Protein AF-A0A9E1UMV7-F1 (afdb_monomer)

Secondary structure (DSSP, 8-state):
---HHHHHHHS---------HHHHHHHHT--HHHHHH-HHHHHHHHHHHHHHHHHH--STTSPPPPP-----TTHHHHTTTPPEE--TTS--EE--SSS---

Structure (mmCIF, N/CA/C/O backbone):
data_AF-A0A9E1UMV7-F1
#
_entry.id   AF-A0A9E1UMV7-F1
#
loop_
_atom_site.group_PDB
_atom_site.id
_atom_site.type_symbol
_atom_site.label_atom_id
_atom_site.label_alt_id
_atom_site.label_comp_id
_atom_site.label_asym_id
_atom_site.label_entity_id
_atom_site.label_seq_id
_atom_site.pdbx_PDB_ins_code
_atom_site.Cartn_x
_atom_site.Cartn_y
_atom_site.Cartn_z
_atom_site.occupancy
_atom_site.B_iso_or_equiv
_atom_site.auth_seq_id
_atom_site.auth_comp_id
_atom_site.auth_asym_id
_atom_site.auth_atom_id
_atom_site.pdbx_PDB_model_num
ATOM 1 N N . MET A 1 1 ? -13.579 17.434 -38.166 1.00 66.81 1 MET A N 1
ATOM 2 C CA . MET A 1 1 ? -13.984 16.050 -37.833 1.00 66.81 1 MET A CA 1
ATOM 3 C C . MET A 1 1 ? -12.710 15.242 -37.627 1.00 66.81 1 MET A C 1
ATOM 5 O O . MET A 1 1 ? -11.793 15.468 -38.409 1.00 66.81 1 MET A O 1
ATOM 9 N N . PRO A 1 2 ? -12.585 14.405 -36.582 1.00 76.38 2 PRO A N 1
ATOM 10 C CA . PRO A 1 2 ? -11.399 13.566 -36.400 1.00 76.38 2 PRO A CA 1
ATOM 11 C C . PRO A 1 2 ? -11.233 12.588 -37.573 1.00 76.38 2 PRO A C 1
ATOM 13 O O . PRO A 1 2 ? -12.213 12.001 -38.026 1.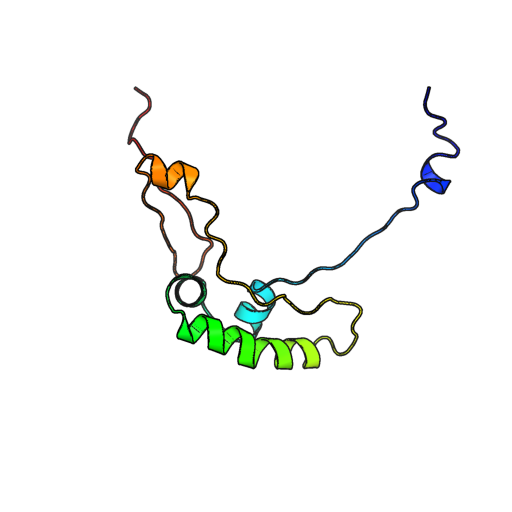00 76.38 2 PRO A O 1
ATOM 16 N N . GLU A 1 3 ? -10.004 12.396 -38.051 1.00 86.00 3 GLU A N 1
ATOM 17 C CA . GLU A 1 3 ? -9.673 11.391 -39.072 1.00 86.00 3 GLU A CA 1
ATOM 18 C C . GLU A 1 3 ? -9.452 10.026 -38.410 1.00 86.00 3 GLU A C 1
ATOM 20 O O . GLU A 1 3 ? -8.340 9.685 -38.001 1.00 86.00 3 GLU A O 1
ATOM 25 N N . TYR A 1 4 ? -10.524 9.246 -38.270 1.00 81.88 4 TYR A N 1
ATOM 26 C CA . TYR A 1 4 ? -10.498 7.959 -37.567 1.00 81.88 4 TYR A CA 1
ATOM 27 C C . TYR A 1 4 ? -9.613 6.890 -38.232 1.00 81.88 4 TYR A C 1
ATOM 29 O O . TYR A 1 4 ? -9.120 6.007 -37.533 1.00 81.88 4 TYR A O 1
ATOM 37 N N . GLU A 1 5 ? -9.356 6.994 -39.540 1.00 83.88 5 GLU A N 1
ATOM 38 C CA . GLU A 1 5 ? -8.515 6.049 -40.293 1.00 83.88 5 GLU A CA 1
ATOM 39 C C . GLU A 1 5 ? -7.035 6.105 -39.876 1.00 83.88 5 GLU A C 1
ATOM 41 O O . GLU A 1 5 ? -6.389 5.066 -39.787 1.00 83.88 5 GLU A O 1
ATOM 46 N N . THR A 1 6 ? -6.512 7.293 -39.537 1.00 84.88 6 THR A N 1
ATOM 47 C CA . THR A 1 6 ? -5.099 7.486 -39.132 1.00 84.88 6 THR A CA 1
ATOM 48 C C . THR A 1 6 ? -4.923 7.697 -37.628 1.00 84.88 6 THR A C 1
ATOM 50 O O . THR A 1 6 ? -3.805 7.756 -37.112 1.00 84.88 6 THR A O 1
ATOM 53 N N . LEU A 1 7 ? -6.026 7.808 -36.880 1.00 81.25 7 LEU A N 1
ATOM 54 C CA . LEU A 1 7 ? -6.003 8.148 -35.455 1.00 81.25 7 LEU A CA 1
ATOM 55 C C . LEU A 1 7 ? -5.203 7.133 -34.622 1.00 81.25 7 LEU A C 1
ATOM 57 O O . LEU A 1 7 ? -4.488 7.511 -33.695 1.00 81.25 7 LEU A O 1
ATOM 61 N N . ARG A 1 8 ? -5.289 5.844 -34.977 1.00 75.44 8 ARG A N 1
ATOM 62 C CA . ARG A 1 8 ? -4.596 4.745 -34.286 1.00 75.44 8 ARG A CA 1
ATOM 63 C C . ARG A 1 8 ? -3.084 4.743 -34.524 1.00 75.44 8 ARG A C 1
ATOM 65 O O . ARG A 1 8 ? -2.341 4.285 -33.663 1.00 75.44 8 ARG A O 1
ATOM 72 N N . GLU A 1 9 ? -2.627 5.283 -35.651 1.00 83.25 9 GLU A N 1
ATOM 73 C CA . GLU A 1 9 ? -1.198 5.443 -35.955 1.00 83.25 9 GLU A CA 1
ATOM 74 C C . GLU A 1 9 ? -0.580 6.562 -35.108 1.00 83.25 9 GLU A C 1
ATOM 76 O O . GLU A 1 9 ? 0.552 6.454 -34.641 1.00 83.25 9 GLU A O 1
ATOM 81 N N . LYS A 1 10 ? -1.361 7.618 -34.848 1.00 83.31 10 LYS A N 1
ATOM 82 C CA . LYS A 1 10 ? -0.969 8.764 -34.011 1.00 83.31 10 LYS A CA 1
ATOM 83 C C . LYS A 1 10 ? -1.061 8.463 -32.509 1.00 83.31 10 LYS A C 1
ATOM 85 O O . LYS A 1 10 ? -0.385 9.111 -31.714 1.00 83.31 10 LYS A O 1
ATOM 90 N N . ALA A 1 11 ? -1.867 7.476 -32.121 1.00 83.25 11 AL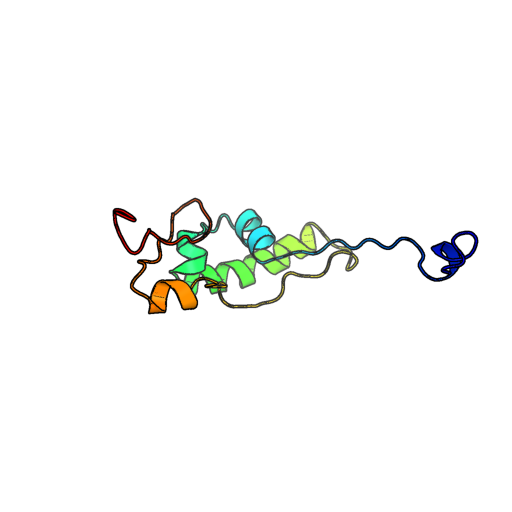A A N 1
ATOM 91 C CA . ALA A 1 11 ? -2.033 7.016 -30.745 1.00 83.25 11 ALA A CA 1
ATOM 92 C C . ALA A 1 11 ? -2.003 5.476 -30.685 1.00 83.25 11 ALA A C 1
ATOM 94 O O . ALA A 1 11 ? -3.051 4.840 -30.528 1.00 83.25 11 ALA A O 1
ATOM 95 N N . PRO A 1 12 ? -0.816 4.854 -30.825 1.00 83.00 12 PRO A N 1
ATOM 96 C CA . PRO A 1 12 ? -0.700 3.408 -30.720 1.00 83.00 12 PRO A CA 1
ATOM 97 C C . PRO A 1 12 ? -1.138 2.943 -29.328 1.00 83.00 12 PRO A C 1
ATOM 99 O O . PRO A 1 12 ? -0.904 3.627 -28.329 1.00 83.00 12 PRO A O 1
ATOM 102 N N . PHE A 1 13 ? -1.749 1.758 -29.260 1.00 86.12 13 PHE A N 1
ATOM 103 C CA . PHE A 1 13 ? -2.111 1.136 -27.989 1.00 86.12 13 PHE A CA 1
ATOM 104 C C . PHE A 1 13 ? -0.859 0.941 -27.124 1.00 86.12 13 PHE A C 1
ATOM 106 O O . PHE A 1 13 ? 0.145 0.396 -27.584 1.00 86.12 13 PHE A O 1
ATOM 113 N N . ARG A 1 14 ? -0.929 1.383 -25.868 1.00 88.00 14 ARG A N 1
ATOM 114 C CA . ARG A 1 14 ? 0.131 1.234 -24.868 1.00 88.00 14 ARG A CA 1
ATOM 115 C C . ARG A 1 14 ? -0.466 0.645 -23.604 1.00 88.00 14 ARG A C 1
ATOM 117 O O . ARG A 1 14 ? -1.590 0.972 -23.236 1.00 88.00 14 ARG A O 1
ATOM 124 N N . TRP A 1 15 ? 0.318 -0.177 -22.929 1.00 90.81 15 TRP A N 1
ATOM 125 C CA . TRP A 1 15 ? -0.007 -0.718 -21.619 1.00 90.81 15 TRP A CA 1
ATOM 126 C C . TRP A 1 15 ? 1.223 -0.607 -20.719 1.00 90.81 15 TRP A C 1
ATOM 128 O O . TRP A 1 15 ? 2.349 -0.484 -21.204 1.00 90.81 15 TRP A O 1
ATOM 138 N N . TYR A 1 16 ? 0.998 -0.619 -19.411 1.00 88.81 16 TYR A N 1
ATOM 139 C CA . TYR A 1 16 ? 2.054 -0.682 -18.412 1.00 88.81 16 TYR A CA 1
ATOM 140 C C . TYR A 1 16 ? 1.585 -1.546 -17.245 1.00 88.81 16 TYR A C 1
ATOM 142 O O . TYR A 1 16 ? 0.387 -1.672 -16.996 1.00 88.81 16 TYR A O 1
ATOM 150 N N . VAL A 1 17 ? 2.541 -2.121 -16.523 1.00 90.62 17 VAL A N 1
ATOM 151 C CA . VAL A 1 17 ? 2.302 -2.762 -15.230 1.00 90.62 17 VAL A CA 1
ATOM 152 C C . VAL A 1 17 ? 2.953 -1.893 -14.166 1.00 90.62 17 VAL A C 1
ATOM 154 O O . VAL A 1 17 ? 4.082 -1.430 -14.328 1.00 90.62 17 VAL A O 1
ATOM 157 N N . GLY A 1 18 ? 2.207 -1.631 -13.100 1.00 91.88 18 GLY A N 1
ATOM 158 C CA . GLY A 1 18 ? 2.685 -0.918 -11.925 1.00 91.88 18 GLY A CA 1
ATOM 159 C C . GLY A 1 18 ? 2.754 -1.844 -10.720 1.00 91.88 18 GLY A C 1
ATOM 160 O O . GLY A 1 18 ? 2.180 -2.930 -10.714 1.00 91.88 18 GLY A O 1
ATOM 161 N N . SER A 1 19 ? 3.442 -1.384 -9.687 1.00 93.94 19 SER A N 1
ATOM 162 C CA . SER A 1 19 ? 3.487 -2.027 -8.380 1.00 93.94 19 SER A CA 1
ATOM 163 C C . SER A 1 19 ? 3.284 -0.965 -7.297 1.00 93.94 19 SER A C 1
ATOM 165 O O . SER A 1 19 ? 3.512 0.228 -7.522 1.00 93.94 19 SER A O 1
ATOM 167 N N . SER A 1 20 ? 2.826 -1.390 -6.124 1.00 93.81 20 SER A N 1
ATOM 168 C CA . SER A 1 20 ? 2.559 -0.519 -4.978 1.00 93.81 20 SER A CA 1
ATOM 169 C C . SER A 1 20 ? 3.033 -1.178 -3.684 1.00 93.81 20 SER A C 1
ATOM 171 O O . SER A 1 20 ? 3.514 -2.315 -3.696 1.00 93.81 20 SER A O 1
ATOM 173 N N . ALA A 1 21 ? 2.887 -0.471 -2.560 1.00 95.25 21 ALA A N 1
ATOM 174 C CA . ALA A 1 21 ? 3.172 -1.011 -1.233 1.00 95.25 21 ALA A CA 1
ATOM 175 C C . ALA A 1 21 ? 2.409 -2.319 -0.948 1.00 95.25 21 ALA A C 1
ATOM 177 O O . ALA A 1 21 ? 2.931 -3.170 -0.241 1.00 95.25 21 ALA A O 1
ATOM 178 N N . TYR A 1 22 ? 1.247 -2.547 -1.571 1.00 94.06 22 TYR A N 1
ATOM 179 C CA . TYR A 1 22 ? 0.447 -3.760 -1.353 1.00 94.06 22 TYR A CA 1
ATOM 180 C C . TYR A 1 22 ? 1.140 -5.020 -1.855 1.00 94.06 22 TYR A C 1
ATOM 182 O O . TYR A 1 22 ? 1.017 -6.078 -1.247 1.00 94.06 22 TYR A O 1
ATOM 190 N N . ALA A 1 23 ? 1.931 -4.904 -2.926 1.00 95.88 23 ALA A N 1
ATOM 191 C CA . ALA A 1 23 ? 2.768 -6.010 -3.369 1.00 95.88 23 ALA A CA 1
ATOM 192 C C . ALA A 1 23 ? 3.795 -6.380 -2.291 1.00 95.88 23 ALA A C 1
ATOM 194 O O . ALA A 1 23 ? 4.064 -7.553 -2.080 1.00 95.88 23 ALA A O 1
ATOM 195 N N . LEU A 1 24 ? 4.352 -5.390 -1.591 1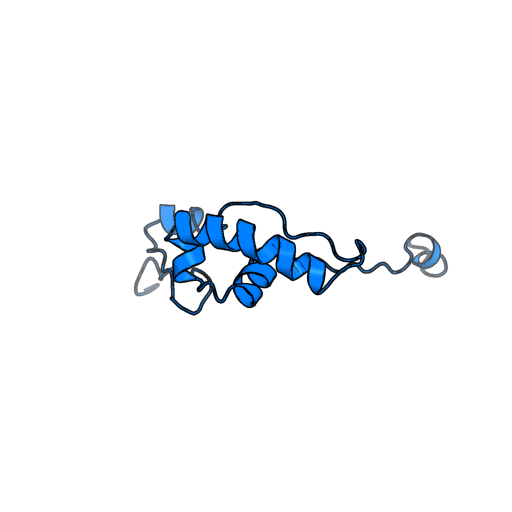.00 97.62 24 LEU A N 1
ATOM 196 C CA . LEU A 1 24 ? 5.314 -5.636 -0.522 1.00 97.62 24 LEU A CA 1
ATOM 197 C C . LEU A 1 24 ? 4.639 -6.188 0.734 1.00 97.62 24 LEU A C 1
ATOM 199 O O . LEU A 1 24 ? 5.146 -7.155 1.284 1.00 97.62 24 LEU A O 1
ATOM 203 N N . MET A 1 25 ? 3.480 -5.647 1.121 1.00 96.00 25 MET A N 1
ATOM 204 C CA . MET A 1 25 ? 2.664 -6.167 2.224 1.00 96.00 25 MET A CA 1
ATOM 205 C C . MET A 1 25 ? 2.333 -7.646 2.026 1.00 96.00 25 MET A C 1
ATOM 207 O O . MET A 1 25 ? 2.537 -8.449 2.932 1.00 96.00 25 MET A O 1
ATOM 211 N N . ALA A 1 26 ? 1.917 -8.027 0.814 1.00 96.19 26 ALA A N 1
ATOM 212 C CA . ALA A 1 26 ? 1.643 -9.420 0.475 1.00 96.19 26 ALA A CA 1
ATOM 213 C C . ALA A 1 26 ? 2.888 -10.318 0.596 1.00 96.19 26 ALA A C 1
ATOM 215 O O . ALA A 1 26 ? 2.775 -11.472 0.999 1.00 96.19 26 ALA A O 1
ATOM 216 N N . LEU A 1 27 ? 4.078 -9.801 0.268 1.00 97.81 27 LEU A N 1
ATOM 217 C CA . LEU A 1 27 ? 5.333 -10.554 0.365 1.00 97.81 27 LEU A CA 1
ATOM 218 C C . LEU A 1 27 ? 5.856 -10.685 1.794 1.00 97.81 27 LEU A C 1
ATOM 220 O O . LEU A 1 27 ? 6.519 -11.670 2.108 1.00 97.81 27 LEU A O 1
ATOM 224 N N . THR A 1 28 ? 5.597 -9.698 2.647 1.00 97.56 28 THR A N 1
ATOM 225 C CA . THR A 1 28 ? 6.072 -9.684 4.035 1.00 97.56 28 THR A CA 1
ATOM 226 C C . THR A 1 28 ? 5.036 -10.186 5.031 1.00 97.56 28 THR A C 1
ATOM 228 O O . THR A 1 28 ? 5.376 -10.363 6.197 1.00 97.56 28 THR A O 1
ATOM 231 N N . GLY A 1 29 ? 3.799 -10.419 4.586 1.00 96.19 29 GLY A N 1
ATOM 232 C CA . GLY A 1 29 ? 2.676 -10.758 5.458 1.00 96.19 29 GLY A CA 1
ATOM 233 C C . GLY A 1 29 ? 2.244 -9.600 6.359 1.00 96.19 29 GLY A C 1
ATOM 234 O O . GLY A 1 29 ? 1.652 -9.849 7.400 1.00 96.19 29 GLY A O 1
ATOM 235 N N . THR A 1 30 ? 2.566 -8.357 5.991 1.00 95.69 30 THR A N 1
ATOM 236 C CA . THR A 1 30 ? 2.207 -7.168 6.777 1.00 95.69 30 THR A CA 1
ATOM 237 C C . THR A 1 30 ? 0.728 -6.849 6.585 1.00 95.69 30 THR A C 1
ATOM 239 O O . THR A 1 30 ? 0.287 -6.681 5.445 1.00 95.69 30 THR A O 1
ATOM 242 N N . SER A 1 31 ? -0.027 -6.747 7.678 1.00 94.25 31 SER A N 1
ATOM 243 C CA . SER A 1 31 ? -1.460 -6.432 7.630 1.00 94.25 31 SER A CA 1
ATOM 244 C C . SER A 1 31 ? -1.715 -4.967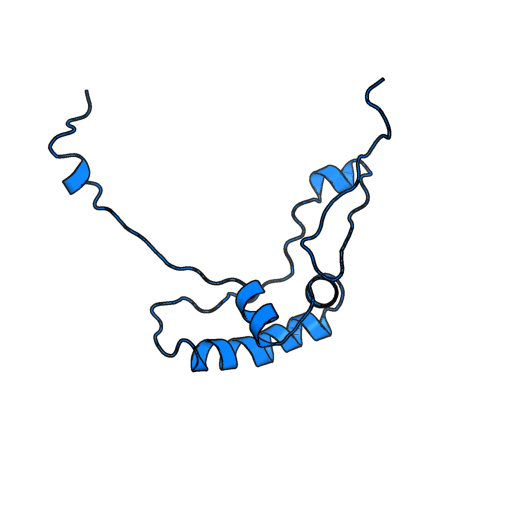 7.261 1.00 94.25 31 SER A C 1
ATOM 246 O O . SER A 1 31 ? -0.815 -4.119 7.317 1.00 94.25 31 SER A 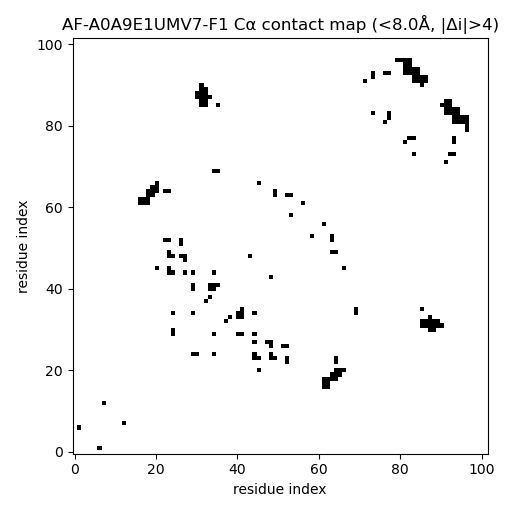O 1
ATOM 248 N N . PHE A 1 32 ? -2.955 -4.630 6.893 1.00 92.56 32 PHE A N 1
ATOM 249 C CA . PHE A 1 32 ? -3.321 -3.230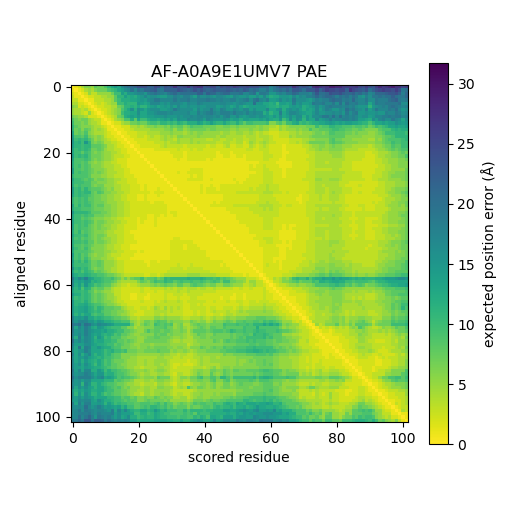 6.663 1.00 92.56 32 PHE A CA 1
ATOM 250 C C . PHE A 1 32 ? -3.249 -2.414 7.953 1.00 92.56 32 PHE A C 1
ATOM 252 O O . PHE A 1 32 ? -2.806 -1.265 7.915 1.00 92.56 32 PHE A O 1
ATOM 259 N N . GLY A 1 33 ? -3.631 -3.005 9.088 1.00 91.69 33 GLY A N 1
ATOM 260 C CA . GLY A 1 33 ? -3.492 -2.378 10.400 1.00 91.69 33 GLY A CA 1
ATOM 261 C C . GLY A 1 33 ? -2.038 -2.016 10.707 1.00 91.69 33 GLY A C 1
ATOM 262 O O . GLY A 1 33 ? -1.745 -0.855 10.981 1.00 91.69 33 GLY A O 1
ATOM 263 N N . GLU A 1 34 ? -1.118 -2.974 10.572 1.00 93.88 34 GLU A N 1
ATOM 264 C CA . GLU A 1 34 ? 0.321 -2.750 10.771 1.00 93.88 34 GLU A CA 1
ATOM 265 C C . GLU A 1 34 ? 0.867 -1.693 9.810 1.00 93.88 34 GLU A C 1
ATOM 267 O O . GLU A 1 34 ? 1.541 -0.757 10.232 1.00 93.88 34 GLU A O 1
ATOM 272 N N . TYR A 1 35 ? 0.539 -1.795 8.518 1.00 93.94 35 TYR A N 1
ATOM 273 C CA . TYR A 1 35 ? 1.007 -0.839 7.520 1.00 93.94 35 TYR A CA 1
ATOM 274 C C . TYR A 1 35 ? 0.575 0.597 7.844 1.00 93.94 35 TYR A C 1
ATOM 276 O O . TYR A 1 35 ? 1.384 1.513 7.697 1.00 93.94 35 TYR A O 1
ATOM 284 N N . ASN A 1 36 ? -0.676 0.792 8.278 1.00 91.94 36 ASN A N 1
ATOM 285 C CA . ASN A 1 36 ? -1.259 2.110 8.530 1.00 91.94 36 ASN A CA 1
ATOM 286 C C . ASN A 1 36 ? -0.927 2.692 9.912 1.00 91.94 36 ASN A C 1
ATOM 288 O O . ASN A 1 36 ? -0.816 3.912 10.033 1.00 91.94 36 ASN A O 1
ATOM 292 N N . LEU A 1 37 ? -0.817 1.852 10.946 1.00 91.81 37 LEU A N 1
ATOM 293 C CA . LEU A 1 37 ? -0.789 2.286 12.348 1.00 91.81 37 LEU A CA 1
ATOM 294 C C . LEU A 1 37 ? 0.552 2.045 13.051 1.00 91.81 37 LEU A C 1
ATOM 296 O O . LEU A 1 37 ? 0.788 2.656 14.093 1.00 91.81 37 LEU A O 1
ATOM 300 N N . ASP A 1 38 ? 1.432 1.205 12.497 1.00 94.38 38 ASP A N 1
ATOM 301 C CA . ASP A 1 38 ? 2.743 0.890 13.069 1.00 94.38 38 ASP A CA 1
ATOM 302 C C . ASP A 1 38 ? 3.884 1.346 12.127 1.00 94.38 38 ASP A C 1
ATOM 304 O O . ASP A 1 38 ? 4.177 0.707 11.107 1.00 94.38 38 ASP A O 1
ATOM 308 N N . PRO A 1 39 ? 4.569 2.460 12.453 1.00 95.38 39 PRO A N 1
ATOM 309 C CA . PRO A 1 39 ? 5.692 2.956 11.663 1.00 95.38 39 PRO A CA 1
ATOM 310 C C . PRO A 1 39 ? 6.852 1.961 11.534 1.00 95.38 39 PRO A C 1
ATOM 312 O O . PRO A 1 39 ? 7.481 1.908 10.474 1.00 95.38 39 PRO A O 1
ATOM 315 N N . ASP A 1 40 ? 7.140 1.177 12.575 1.00 97.75 40 ASP A N 1
ATOM 316 C CA . ASP A 1 40 ? 8.248 0.223 12.566 1.00 97.75 40 ASP A CA 1
ATOM 317 C C . ASP A 1 40 ? 7.915 -0.965 11.660 1.00 97.75 40 ASP A C 1
ATOM 319 O O . ASP A 1 40 ? 8.737 -1.351 10.820 1.00 97.75 40 ASP A O 1
ATOM 323 N N . ALA A 1 41 ? 6.682 -1.477 11.731 1.00 96.12 41 ALA A N 1
ATOM 324 C CA . ALA A 1 41 ? 6.200 -2.505 10.810 1.00 96.12 41 ALA A CA 1
ATOM 325 C C . ALA A 1 41 ? 6.221 -2.018 9.349 1.00 96.12 41 ALA A C 1
ATOM 327 O O . ALA A 1 41 ? 6.682 -2.734 8.455 1.00 96.12 41 ALA A O 1
ATOM 328 N N . CYS A 1 42 ? 5.809 -0.770 9.096 1.00 95.88 42 CYS A N 1
ATOM 329 C CA . CYS A 1 42 ? 5.855 -0.153 7.770 1.00 95.88 42 CYS A CA 1
ATOM 330 C C . CYS A 1 42 ? 7.295 -0.043 7.228 1.00 95.88 42 CYS A C 1
ATOM 332 O O . CYS A 1 42 ? 7.571 -0.378 6.071 1.00 95.88 42 CYS A O 1
ATOM 334 N N . ILE A 1 43 ? 8.253 0.375 8.059 1.00 97.50 43 ILE A N 1
ATOM 335 C CA . ILE A 1 43 ? 9.670 0.447 7.675 1.00 97.50 43 ILE A CA 1
ATOM 336 C C . ILE A 1 43 ? 10.222 -0.949 7.362 1.00 97.50 43 ILE A C 1
ATOM 338 O O . ILE A 1 43 ? 10.892 -1.138 6.338 1.00 97.50 43 ILE A O 1
ATOM 342 N N . GLU A 1 44 ? 9.940 -1.932 8.217 1.00 98.12 44 GLU A N 1
ATOM 343 C CA . GLU A 1 44 ? 10.404 -3.309 8.043 1.00 98.12 44 GLU A CA 1
ATOM 344 C C . GLU A 1 44 ? 9.815 -3.969 6.791 1.00 98.12 44 GLU A C 1
ATOM 346 O O . GLU A 1 44 ? 10.534 -4.667 6.069 1.00 98.12 44 GLU A O 1
ATOM 351 N N . MET A 1 45 ? 8.553 -3.676 6.469 1.00 97.94 45 MET A N 1
ATOM 352 C CA . MET A 1 45 ? 7.896 -4.106 5.236 1.00 97.94 45 MET A CA 1
ATOM 353 C C . MET A 1 45 ? 8.653 -3.619 3.993 1.00 97.94 45 MET A C 1
ATOM 355 O O . MET A 1 45 ? 8.958 -4.419 3.107 1.00 97.94 45 MET A O 1
ATOM 359 N N . TYR A 1 46 ? 9.077 -2.350 3.936 1.00 98.25 46 TYR A N 1
ATOM 360 C CA . TYR A 1 46 ? 9.891 -1.868 2.810 1.00 98.25 46 TYR A CA 1
ATOM 361 C C . TYR A 1 46 ? 11.294 -2.480 2.784 1.00 98.25 46 TYR A C 1
ATOM 363 O O . TYR A 1 46 ? 11.792 -2.814 1.704 1.00 98.25 46 TYR A O 1
ATOM 371 N N . ARG A 1 47 ? 11.947 -2.611 3.947 1.00 98.12 47 ARG A N 1
ATOM 372 C CA . ARG A 1 47 ? 13.308 -3.163 4.056 1.00 98.12 47 ARG A CA 1
ATOM 373 C C . ARG A 1 47 ? 13.381 -4.606 3.567 1.00 98.12 47 ARG A C 1
ATOM 375 O O . ARG A 1 47 ? 14.312 -4.938 2.839 1.00 98.12 47 ARG A O 1
ATOM 382 N N . LYS A 1 48 ? 12.405 -5.437 3.938 1.00 98.19 48 LYS A N 1
ATOM 383 C CA . LYS A 1 48 ? 12.349 -6.864 3.578 1.00 98.19 48 LYS A CA 1
ATOM 384 C C . LYS A 1 48 ? 11.662 -7.099 2.237 1.00 98.19 48 LYS A C 1
ATOM 386 O O . LYS A 1 48 ? 12.145 -7.877 1.420 1.00 98.19 48 LYS A O 1
ATOM 391 N N . GLY A 1 49 ? 10.565 -6.393 1.983 1.00 98.12 49 GLY A N 1
ATOM 392 C CA . GLY A 1 49 ? 9.734 -6.595 0.804 1.00 98.12 49 GLY A CA 1
ATOM 393 C C . GLY A 1 49 ? 10.431 -6.207 -0.495 1.00 98.12 49 GLY A C 1
ATOM 394 O O . GLY A 1 49 ? 10.290 -6.912 -1.486 1.00 98.12 49 GLY A O 1
ATOM 395 N N . ARG A 1 50 ? 11.204 -5.111 -0.532 1.00 97.56 50 ARG A N 1
ATOM 396 C CA . ARG A 1 50 ? 11.857 -4.665 -1.780 1.00 97.56 50 ARG A CA 1
ATOM 397 C C . ARG A 1 50 ? 12.8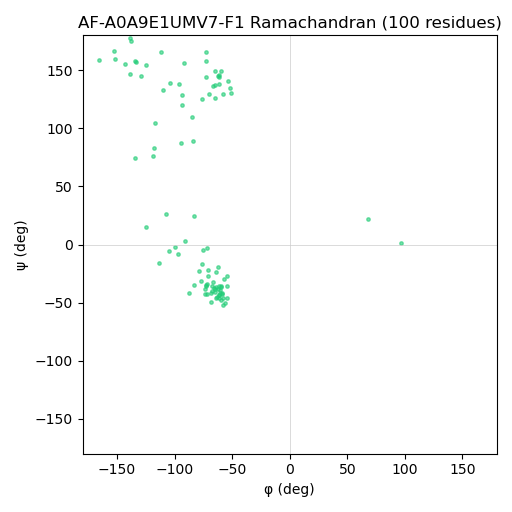85 -5.678 -2.319 1.00 97.56 50 ARG A C 1
ATOM 399 O O . ARG A 1 50 ? 12.848 -5.930 -3.524 1.00 97.56 50 ARG A O 1
ATOM 406 N N . PRO A 1 51 ? 13.777 -6.270 -1.496 1.00 97.25 51 PRO A N 1
ATOM 407 C CA . PRO A 1 51 ? 14.608 -7.398 -1.920 1.00 97.25 51 PRO A CA 1
ATOM 408 C C . PRO A 1 51 ? 13.792 -8.585 -2.444 1.00 97.25 51 PRO A C 1
ATOM 410 O O . PRO A 1 51 ? 14.019 -9.003 -3.574 1.00 97.25 51 PRO A O 1
ATOM 413 N N . LEU A 1 52 ? 12.783 -9.047 -1.695 1.00 97.88 52 LEU A N 1
ATOM 414 C CA . LEU A 1 52 ? 11.920 -10.170 -2.101 1.00 97.88 52 LEU A CA 1
ATOM 415 C C . LEU A 1 52 ? 11.197 -9.897 -3.428 1.00 97.88 52 LEU A C 1
ATOM 417 O O . LEU A 1 52 ? 11.130 -10.750 -4.311 1.00 97.88 52 LEU A O 1
ATOM 421 N N . PHE A 1 53 ? 10.702 -8.672 -3.610 1.00 97.69 53 PHE A N 1
ATOM 422 C CA . PHE A 1 53 ? 10.083 -8.233 -4.855 1.00 97.69 53 PHE A CA 1
ATOM 423 C C . PHE A 1 53 ? 11.071 -8.314 -6.021 1.00 97.69 53 PHE A C 1
ATOM 425 O O . PHE A 1 53 ? 10.690 -8.704 -7.121 1.00 97.69 53 PHE A O 1
ATOM 432 N N . ARG A 1 54 ? 12.346 -7.967 -5.794 1.00 95.19 54 ARG A N 1
ATOM 433 C CA . ARG A 1 54 ? 13.384 -8.066 -6.825 1.00 95.19 54 ARG A CA 1
ATOM 434 C C . ARG A 1 54 ? 13.769 -9.505 -7.139 1.00 95.19 54 ARG A C 1
ATOM 436 O O . ARG A 1 54 ? 14.066 -9.791 -8.292 1.00 95.19 54 ARG A O 1
ATOM 443 N N . GLU A 1 55 ? 13.752 -10.391 -6.154 1.00 96.38 55 GLU A N 1
ATOM 444 C CA . GLU A 1 55 ? 13.986 -11.821 -6.368 1.00 96.38 55 GLU A CA 1
ATOM 445 C C . GLU A 1 55 ? 12.880 -12.447 -7.229 1.00 96.38 55 GLU A C 1
ATOM 447 O O . GLU A 1 55 ? 13.178 -13.206 -8.149 1.00 96.38 55 GLU A O 1
ATOM 452 N N . LEU A 1 56 ? 11.617 -12.071 -6.995 1.00 95.38 56 LEU A N 1
ATOM 453 C CA . LEU A 1 56 ? 10.473 -12.540 -7.788 1.00 95.38 56 LEU A CA 1
ATOM 454 C C . LEU A 1 56 ? 10.393 -11.903 -9.175 1.00 95.38 56 LEU A C 1
ATOM 456 O O . LEU A 1 56 ? 10.053 -12.569 -10.152 1.00 95.38 56 LEU A O 1
ATOM 460 N N . TYR A 1 57 ? 10.714 -10.614 -9.264 1.00 94.25 57 TYR A N 1
ATOM 461 C CA . TYR A 1 57 ? 10.713 -9.847 -10.503 1.00 94.25 57 TYR A CA 1
ATOM 462 C C . TYR A 1 57 ? 12.126 -9.325 -10.774 1.00 94.25 57 TYR A C 1
ATOM 464 O 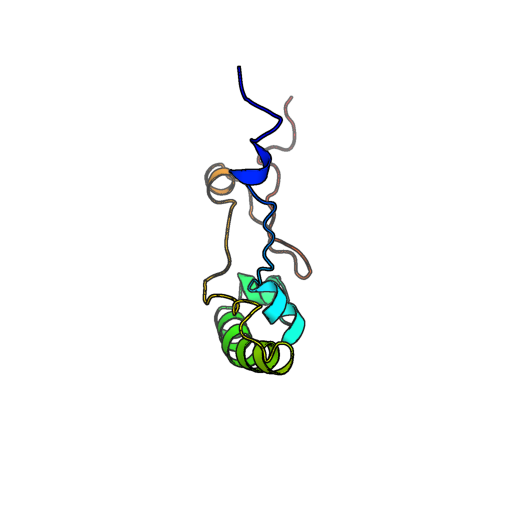O . TYR A 1 57 ? 12.404 -8.138 -10.570 1.00 94.25 57 TYR A O 1
ATOM 472 N N . PRO A 1 58 ? 13.038 -10.203 -11.235 1.00 92.06 58 PRO A N 1
ATOM 473 C CA . PRO A 1 58 ? 14.447 -9.879 -11.441 1.00 92.06 58 PRO A CA 1
ATOM 474 C C . PRO A 1 58 ? 14.700 -9.039 -12.691 1.00 92.06 58 PRO A C 1
ATOM 476 O O . PRO A 1 58 ? 15.830 -8.594 -12.890 1.00 92.06 58 PRO A O 1
ATOM 479 N N . ASP A 1 59 ? 13.674 -8.771 -13.503 1.00 87.88 59 ASP A N 1
ATOM 480 C CA . ASP A 1 59 ? 13.697 -7.808 -14.605 1.00 87.88 59 ASP A CA 1
ATOM 481 C C . ASP A 1 59 ? 13.113 -6.451 -14.163 1.00 87.88 59 ASP A C 1
ATOM 483 O O . ASP A 1 59 ? 12.160 -6.369 -13.393 1.00 87.88 59 ASP A O 1
ATOM 487 N N . THR A 1 60 ? 13.743 -5.348 -14.573 1.00 83.69 60 THR A N 1
ATOM 488 C CA . THR A 1 60 ? 13.334 -3.966 -14.261 1.00 83.69 60 THR A CA 1
ATOM 489 C C . THR A 1 60 ? 12.076 -3.519 -15.007 1.00 83.69 60 THR A C 1
ATOM 491 O O . THR A 1 60 ? 11.611 -2.406 -14.777 1.00 83.69 60 THR A O 1
ATOM 494 N N . THR A 1 61 ? 11.524 -4.364 -15.882 1.00 88.19 61 THR A N 1
ATOM 495 C CA . THR A 1 61 ? 10.266 -4.106 -16.598 1.00 88.19 61 THR A CA 1
ATOM 496 C C . THR A 1 61 ? 9.104 -3.783 -15.656 1.00 88.19 61 THR A C 1
ATOM 498 O O . THR A 1 61 ? 8.279 -2.928 -15.978 1.00 88.19 61 THR A O 1
ATOM 501 N N . ILE A 1 62 ? 9.051 -4.409 -14.474 1.00 92.50 62 ILE A N 1
ATOM 502 C CA . ILE A 1 62 ? 8.099 -4.025 -13.427 1.00 92.50 62 ILE A CA 1
ATOM 503 C C . ILE A 1 62 ? 8.796 -3.026 -12.498 1.00 92.50 62 ILE A C 1
ATOM 505 O O . ILE A 1 62 ? 9.820 -3.367 -11.893 1.00 92.50 62 ILE A O 1
ATOM 509 N N . PRO A 1 63 ? 8.273 -1.795 -12.358 1.00 93.62 63 PRO A N 1
ATOM 510 C CA . PRO A 1 63 ? 8.885 -0.807 -11.489 1.00 93.62 63 PRO A CA 1
ATOM 511 C C . PRO A 1 63 ? 8.869 -1.300 -10.041 1.00 93.62 63 PRO A C 1
ATOM 513 O O . PRO A 1 63 ? 7.925 -1.951 -9.599 1.00 93.62 63 PRO A O 1
ATOM 516 N N . MET A 1 64 ? 9.911 -0.968 -9.286 1.00 95.81 64 MET A N 1
ATOM 517 C CA . MET A 1 64 ? 9.971 -1.235 -7.850 1.00 95.81 64 MET A CA 1
ATOM 518 C C . MET A 1 64 ? 8.916 -0.387 -7.117 1.00 95.81 64 MET A C 1
ATOM 520 O O . MET A 1 64 ? 8.848 0.819 -7.398 1.00 95.81 64 MET A O 1
ATOM 524 N N . PRO A 1 65 ? 8.158 -0.942 -6.148 1.00 95.62 65 PRO A N 1
ATOM 525 C CA . PRO A 1 65 ? 7.276 -0.143 -5.306 1.00 95.62 65 PRO A CA 1
ATOM 526 C C . PRO A 1 65 ? 8.030 1.039 -4.699 1.00 95.62 65 PRO A C 1
ATOM 528 O O . PRO A 1 65 ? 9.139 0.890 -4.175 1.00 95.62 65 PRO A O 1
ATOM 531 N N . ARG A 1 66 ? 7.475 2.247 -4.810 1.00 93.75 66 ARG A N 1
ATOM 532 C CA . ARG A 1 66 ? 8.111 3.449 -4.254 1.00 93.75 66 ARG A CA 1
ATOM 533 C C . ARG A 1 66 ? 7.992 3.444 -2.735 1.00 93.75 66 ARG A C 1
ATOM 535 O O . ARG A 1 66 ? 6.981 3.004 -2.207 1.00 93.75 66 ARG A O 1
ATOM 542 N N . VAL A 1 67 ? 9.022 3.947 -2.054 1.00 94.62 67 VAL A N 1
ATOM 543 C CA . VAL A 1 67 ? 8.923 4.221 -0.616 1.00 94.62 67 VAL A CA 1
ATOM 544 C C . VAL A 1 67 ? 7.983 5.403 -0.425 1.00 94.62 67 VAL A C 1
ATOM 546 O O . VAL A 1 67 ? 8.148 6.437 -1.074 1.00 94.62 67 VAL A O 1
ATOM 549 N N . GLY A 1 68 ? 7.015 5.236 0.462 1.00 91.69 68 GLY A N 1
ATOM 550 C CA . GLY A 1 68 ? 6.056 6.258 0.842 1.00 91.69 68 GLY A CA 1
ATOM 551 C C . GLY A 1 68 ? 5.319 5.846 2.107 1.00 91.69 68 GLY A C 1
ATOM 552 O O . GLY A 1 68 ? 5.274 4.661 2.448 1.00 91.69 68 GLY A O 1
ATOM 553 N N . THR A 1 69 ? 4.759 6.831 2.798 1.00 89.19 69 THR A N 1
ATOM 554 C CA . THR A 1 69 ? 3.865 6.598 3.932 1.00 89.19 69 THR A CA 1
ATOM 555 C C . THR A 1 69 ? 2.513 6.072 3.443 1.00 89.19 69 THR A C 1
ATOM 557 O O . THR A 1 69 ? 2.156 6.319 2.286 1.00 89.19 69 THR A O 1
ATOM 560 N N . PRO A 1 70 ? 1.745 5.393 4.308 1.00 89.19 70 PRO A N 1
ATOM 561 C CA . PRO A 1 70 ? 0.368 5.022 4.005 1.00 89.19 70 PRO A CA 1
ATOM 562 C C . PRO A 1 70 ? -0.450 6.230 3.547 1.00 89.19 70 PRO A C 1
ATOM 564 O O . PRO A 1 70 ? -0.350 7.325 4.111 1.00 89.19 70 PRO A O 1
ATOM 567 N N . ALA A 1 71 ? -1.226 6.049 2.481 1.00 84.00 71 ALA A N 1
ATOM 568 C CA . ALA A 1 71 ? -2.041 7.112 1.917 1.00 84.00 71 ALA A CA 1
ATOM 569 C C . ALA A 1 71 ? -3.376 7.192 2.665 1.00 84.00 71 ALA A C 1
ATOM 571 O O . ALA A 1 71 ? -4.233 6.334 2.499 1.00 84.00 71 ALA A O 1
ATOM 572 N N . VAL A 1 72 ? -3.582 8.250 3.451 1.00 82.19 72 VAL A N 1
ATOM 573 C CA . VAL A 1 72 ? -4.864 8.499 4.126 1.00 82.19 72 VAL A CA 1
ATOM 574 C C . VAL A 1 72 ? -5.711 9.437 3.264 1.00 82.19 72 VAL A C 1
ATOM 576 O O . VAL A 1 72 ? -5.677 10.658 3.406 1.00 82.19 72 VAL A O 1
ATOM 579 N N . SER A 1 73 ? -6.476 8.870 2.330 1.00 76.31 73 SER A N 1
ATOM 580 C CA . SER A 1 73 ? -7.270 9.632 1.348 1.00 76.31 73 SER A CA 1
ATOM 581 C C . SER A 1 73 ? -8.638 10.127 1.857 1.00 76.31 73 SER A C 1
ATOM 583 O O . SER A 1 73 ? -9.519 10.407 1.051 1.00 76.31 73 SER A O 1
ATOM 585 N N . TYR A 1 74 ? -8.821 10.307 3.172 1.00 84.19 74 TYR A N 1
ATOM 586 C CA . TYR A 1 74 ? -10.109 10.699 3.783 1.00 84.19 74 TYR A CA 1
ATOM 587 C C . TYR A 1 74 ? -10.045 11.959 4.655 1.00 84.19 74 TYR A C 1
ATOM 589 O O . TYR A 1 74 ? -10.987 12.254 5.382 1.00 84.19 74 TYR A O 1
ATOM 597 N N . GLY A 1 75 ? -8.978 12.760 4.556 1.00 82.00 75 GLY A N 1
ATOM 598 C CA . GLY A 1 75 ? -8.842 13.986 5.360 1.00 82.00 75 GLY A CA 1
ATOM 599 C C . GLY A 1 75 ? -9.999 14.985 5.196 1.00 82.00 75 GLY A C 1
ATOM 600 O O . GLY A 1 75 ? -10.344 15.690 6.136 1.00 82.00 75 GLY A O 1
ATOM 601 N N . HIS A 1 76 ? -10.643 15.008 4.027 1.00 89.06 76 HIS A N 1
ATOM 602 C CA . HIS A 1 76 ? -11.793 15.869 3.743 1.00 89.06 76 HIS A CA 1
ATOM 603 C C . HIS A 1 76 ? -13.043 15.463 4.539 1.00 89.06 76 HIS A C 1
ATOM 605 O O . HIS A 1 76 ? -13.631 16.311 5.200 1.00 89.06 76 HIS A O 1
ATOM 611 N N . VAL A 1 77 ? -13.420 14.180 4.535 1.00 89.12 77 VAL A N 1
ATOM 612 C CA . VAL A 1 77 ? -14.549 13.681 5.343 1.00 89.12 77 VAL A CA 1
ATOM 613 C C . VAL A 1 77 ? -14.208 13.633 6.832 1.00 89.12 77 VAL A C 1
ATOM 615 O O . VAL A 1 77 ? -15.048 13.959 7.664 1.00 89.12 77 VAL A O 1
ATOM 618 N N . ASN A 1 78 ? -12.959 13.325 7.189 1.00 89.12 78 ASN A N 1
ATOM 619 C CA . ASN A 1 78 ? -12.518 13.350 8.581 1.00 89.12 78 ASN A CA 1
ATOM 620 C C . ASN A 1 78 ? -12.554 14.760 9.181 1.00 89.12 78 ASN A C 1
ATOM 622 O O . ASN A 1 78 ? -12.996 14.933 10.313 1.00 89.12 78 ASN A O 1
ATOM 626 N N . GLY A 1 79 ? -12.198 15.782 8.398 1.00 87.62 79 GLY A N 1
ATOM 627 C CA . GLY A 1 79 ? -12.361 17.182 8.793 1.00 87.62 79 GLY A CA 1
ATOM 628 C C . GLY A 1 79 ? -13.817 17.603 9.034 1.00 87.62 79 GLY A C 1
ATOM 629 O O . GLY A 1 79 ? -14.047 18.595 9.720 1.00 87.62 79 GLY A O 1
ATOM 630 N N . LEU A 1 80 ? -14.795 16.849 8.516 1.00 89.44 80 LEU A N 1
ATOM 631 C CA . LEU A 1 80 ? -16.229 17.045 8.767 1.00 89.44 80 LEU A CA 1
ATOM 632 C C . LEU A 1 80 ? -16.747 16.248 9.977 1.00 89.44 80 LEU A C 1
ATOM 634 O O . LEU A 1 80 ? -17.939 16.296 10.265 1.00 89.44 80 LEU A O 1
ATOM 638 N N . GLY A 1 81 ? -15.873 15.533 10.691 1.00 88.69 81 GLY A N 1
ATOM 639 C CA . GLY A 1 81 ? -16.226 14.749 11.875 1.00 88.69 81 GLY A CA 1
ATOM 640 C C . GLY A 1 81 ? -16.469 13.261 11.617 1.00 88.69 81 GLY A C 1
ATOM 641 O O . GLY A 1 81 ? -16.752 12.542 12.570 1.00 88.69 81 GLY A O 1
ATOM 642 N N . CYS A 1 82 ? -16.322 12.767 10.379 1.00 91.94 82 CYS A N 1
ATOM 643 C CA . CYS A 1 82 ? -16.339 11.324 10.130 1.00 91.94 82 CYS A CA 1
ATOM 644 C C . CYS A 1 82 ? -15.140 10.650 10.813 1.00 91.94 82 CYS A C 1
ATOM 646 O O . CYS A 1 82 ? -13.981 10.997 10.553 1.00 91.94 82 CYS A O 1
ATOM 648 N N . GLU A 1 83 ? -15.401 9.637 11.634 1.00 91.25 83 GLU A N 1
ATOM 649 C CA . GLU A 1 83 ? -14.352 8.757 12.148 1.00 91.25 83 GLU A CA 1
ATOM 650 C C . GLU A 1 83 ? -13.707 7.973 10.993 1.00 91.25 83 GLU A C 1
ATOM 652 O O . GLU A 1 83 ? -14.402 7.492 10.093 1.00 91.25 83 GLU A O 1
ATOM 657 N N . ILE A 1 84 ? -12.374 7.856 11.018 1.00 90.69 84 ILE A N 1
ATOM 658 C CA . ILE A 1 84 ? -11.623 6.983 10.109 1.00 90.69 84 ILE A CA 1
ATOM 659 C C . ILE A 1 84 ? -11.416 5.640 10.801 1.00 90.69 84 ILE A C 1
ATOM 661 O O . ILE A 1 84 ? -10.890 5.582 11.911 1.00 90.69 84 ILE A O 1
ATOM 665 N N . GLN A 1 85 ? -11.765 4.566 10.104 1.00 91.12 85 GLN A N 1
ATOM 666 C CA . GLN A 1 85 ? -11.546 3.197 10.542 1.00 91.12 85 GLN A CA 1
ATOM 667 C C . GLN A 1 85 ? -10.367 2.574 9.796 1.00 91.12 85 GLN A C 1
ATOM 669 O O . GLN A 1 85 ? -10.224 2.730 8.581 1.00 91.12 85 GLN A O 1
ATOM 674 N N . PHE A 1 86 ? -9.556 1.826 10.541 1.00 89.19 86 PHE A N 1
ATOM 675 C CA . PHE A 1 86 ? -8.406 1.073 10.046 1.00 89.19 86 PHE A CA 1
ATOM 676 C C . PHE A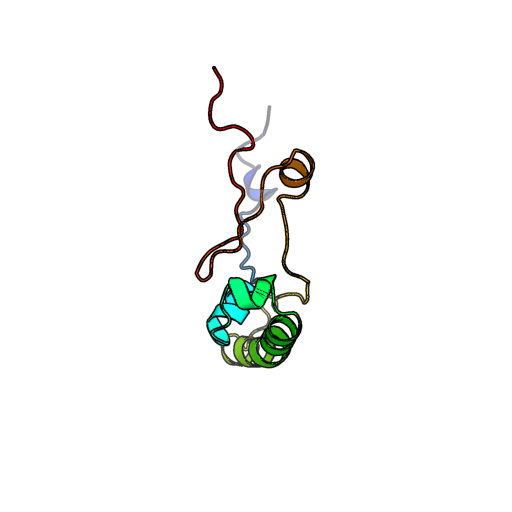 1 86 ? -8.645 -0.417 10.308 1.00 89.19 86 PHE A C 1
ATOM 678 O O . PHE A 1 86 ? -8.227 -0.929 11.348 1.00 89.19 86 PHE A O 1
ATOM 685 N N . PRO A 1 87 ? -9.395 -1.103 9.432 1.00 85.44 87 PRO A N 1
ATOM 686 C CA . PRO A 1 87 ? -9.647 -2.527 9.596 1.00 85.44 87 PRO A CA 1
ATOM 687 C C . PRO A 1 87 ? -8.347 -3.331 9.460 1.00 85.44 87 PRO A C 1
ATOM 689 O O . PRO A 1 87 ? -7.436 -2.955 8.726 1.00 85.44 87 PRO A O 1
ATOM 692 N N . GLU A 1 88 ? -8.279 -4.459 10.164 1.00 81.81 88 GLU A N 1
ATOM 693 C CA . GLU A 1 88 ? -7.105 -5.342 10.174 1.00 81.81 88 GLU A CA 1
ATOM 694 C C . GLU A 1 88 ? -6.791 -5.901 8.772 1.00 81.81 88 GLU A C 1
ATOM 696 O O . GLU A 1 88 ? -5.659 -5.789 8.295 1.00 81.81 88 GLU A O 1
ATOM 701 N N . ASP A 1 89 ? -7.828 -6.384 8.079 1.00 82.50 89 ASP A N 1
ATOM 702 C CA . ASP A 1 89 ? -7.742 -7.049 6.770 1.00 82.50 89 ASP A CA 1
ATOM 703 C C . ASP A 1 89 ? -8.266 -6.188 5.607 1.00 82.50 89 ASP A C 1
ATOM 705 O O . ASP A 1 89 ? -8.736 -6.710 4.592 1.00 82.50 89 ASP A O 1
ATOM 709 N N . GLY A 1 90 ? -8.238 -4.858 5.729 1.00 84.69 90 GLY A N 1
ATOM 710 C CA . GLY A 1 90 ? -8.844 -4.007 4.710 1.00 84.69 90 GLY A CA 1
ATOM 711 C C . GLY A 1 90 ? -8.248 -2.621 4.558 1.00 84.69 90 GLY A C 1
ATOM 712 O O . GLY A 1 90 ? -7.523 -2.107 5.404 1.00 84.69 90 GLY A O 1
ATOM 713 N N . GLU A 1 91 ? -8.629 -1.995 3.451 1.00 85.88 91 GLU A N 1
ATOM 714 C CA . GLU A 1 91 ? -8.379 -0.580 3.216 1.00 85.88 91 GLU A CA 1
ATOM 715 C C . GLU A 1 91 ? -9.030 0.281 4.291 1.00 85.88 91 GLU A C 1
ATOM 717 O O . GLU A 1 91 ? -10.109 -0.031 4.803 1.00 85.88 91 GLU A O 1
ATOM 722 N N . LEU A 1 92 ? -8.398 1.418 4.574 1.00 87.69 92 LEU A N 1
ATOM 723 C CA . LEU A 1 92 ? -8.993 2.397 5.464 1.00 87.69 92 LEU A CA 1
ATOM 724 C C . LEU A 1 92 ? -10.331 2.916 4.906 1.00 87.69 92 LEU A C 1
ATOM 726 O O . LEU A 1 92 ? -10.511 3.098 3.696 1.00 87.69 92 LEU A O 1
ATOM 730 N N . CYS A 1 93 ? -11.270 3.180 5.807 1.00 89.81 93 CYS A N 1
ATOM 731 C CA . CYS A 1 93 ? -12.613 3.642 5.473 1.00 89.81 93 CYS A CA 1
ATOM 732 C C . CYS A 1 93 ? -13.055 4.745 6.440 1.00 89.81 93 CYS A C 1
ATOM 734 O O . CYS A 1 93 ? -12.351 5.075 7.391 1.00 89.81 93 CYS A O 1
ATOM 736 N N . HIS A 1 94 ? -14.221 5.331 6.195 1.00 90.56 94 HIS A N 1
ATOM 737 C CA . HIS A 1 94 ? -14.852 6.297 7.085 1.00 90.56 94 HIS A CA 1
ATOM 738 C C . HIS A 1 94 ? -16.266 5.840 7.436 1.00 90.56 94 HIS A C 1
ATOM 740 O O . HIS A 1 94 ? -16.906 5.124 6.664 1.00 90.56 94 HIS A O 1
ATOM 746 N N . VAL A 1 95 ? -16.759 6.284 8.587 1.00 89.50 95 VAL A N 1
ATOM 747 C CA . VAL A 1 95 ? -18.167 6.114 8.969 1.00 89.50 95 VAL A CA 1
ATOM 748 C C . VAL A 1 95 ? -18.996 7.328 8.532 1.00 89.50 95 VAL A C 1
ATOM 750 O O . VAL A 1 95 ? -18.440 8.422 8.366 1.00 89.50 95 VAL A O 1
ATOM 753 N N . PRO A 1 96 ? -20.319 7.176 8.339 1.00 87.38 96 PRO A N 1
ATOM 754 C CA . PRO A 1 96 ? -21.206 8.314 8.112 1.00 87.38 96 PRO A CA 1
ATOM 755 C C . PRO A 1 96 ? -21.064 9.370 9.219 1.00 87.38 96 PRO A C 1
ATOM 757 O O . PRO A 1 96 ? -20.946 9.027 10.390 1.00 87.38 96 PRO A O 1
ATOM 760 N N . ALA A 1 97 ? -21.096 10.658 8.859 1.00 84.75 97 ALA A N 1
ATOM 761 C CA . ALA A 1 97 ? -21.099 11.754 9.842 1.00 84.75 97 ALA A CA 1
ATOM 762 C C . ALA A 1 97 ? -22.430 11.866 10.609 1.00 84.75 97 ALA A C 1
ATOM 764 O O . ALA A 1 97 ? -22.480 12.463 11.681 1.00 84.75 97 ALA A O 1
ATOM 765 N N . TYR A 1 98 ? -23.505 11.323 10.035 1.00 84.19 98 TYR A N 1
ATOM 766 C CA . TYR A 1 98 ? -24.860 11.363 10.567 1.00 84.19 98 TYR A CA 1
ATOM 767 C C . TYR A 1 98 ? -25.529 10.006 10.360 1.00 84.19 98 TYR A C 1
ATOM 769 O O . TYR A 1 98 ? -25.303 9.350 9.341 1.00 84.19 98 TYR A O 1
ATOM 777 N N . ASP A 1 99 ? -26.395 9.629 11.298 1.00 84.88 99 ASP A N 1
ATOM 778 C CA . ASP A 1 99 ? -27.140 8.366 11.252 1.00 84.88 99 ASP A CA 1
ATOM 779 C C . ASP A 1 99 ? -28.308 8.393 10.247 1.00 84.88 99 ASP A C 1
ATOM 781 O O . ASP A 1 99 ? -28.832 7.345 9.871 1.00 84.88 99 ASP A O 1
ATOM 785 N N . SER A 1 100 ? -28.729 9.588 9.810 1.00 87.88 100 SER A N 1
ATOM 786 C CA . SER A 1 100 ? -29.847 9.802 8.884 1.00 87.88 100 SER A CA 1
ATOM 787 C C . SER A 1 100 ? -29.673 11.083 8.055 1.00 87.88 100 SER A C 1
ATOM 789 O O . SER A 1 100 ? -28.921 11.982 8.432 1.00 87.88 100 SER A O 1
ATOM 791 N N . LEU A 1 101 ? -30.385 11.148 6.924 1.00 82.31 101 LEU A N 1
ATOM 792 C CA . LEU A 1 101 ? -30.566 12.351 6.097 1.00 82.31 101 LEU A CA 1
ATOM 793 C C . LEU A 1 101 ? -31.916 13.056 6.353 1.00 82.31 101 LEU A C 1
ATOM 795 O O . LEU A 1 101 ? -32.192 14.063 5.700 1.00 82.31 101 LEU A O 1
ATOM 799 N N . GLU A 1 102 ? -32.758 12.496 7.231 1.00 76.44 102 GLU A N 1
ATOM 800 C CA . GLU A 1 102 ? -34.055 13.061 7.655 1.00 76.44 102 GLU A CA 1
ATOM 801 C C . GLU A 1 102 ? -33.915 14.185 8.689 1.00 76.44 102 GLU A C 1
ATOM 803 O O . GLU A 1 102 ? -33.039 14.075 9.579 1.00 76.44 102 GLU A O 1
#

Foldseek 3Di:
DDPPVCVCVVPPDDDAAEDALVQLCVVVVPWQCCLQPPPVSVVVSCVPSQVVVCVVVVDCSYPGHDDDHDDPPCVPVVVVVWDWDRDRHDDIDTDDPDPDPD

Radius of gyration: 20.05 Å; Cα contacts (8 Å, |Δi|>4): 105; chains: 1; bounding box: 49×30×53 Å

Sequence (102 aa):
MPEYETLREKAPFRWYVGSSAYALMALTGTSFGEYNLDPDACIEMYRKGRPLFRELYPDTTIPMPRVGTPAVSYGHVNGLGCEIQFPEDGELCHVPAYDSLE

Mean predicted aligned error: 6.24 Å

pLDDT: mean 90.12, std 6.22, range [66.81, 98.25]

Solvent-accessible surface area (backbone atoms only — not comparable to full-atom values): 6412 Å² total; per-residue (Å²): 131,85,62,72,88,55,45,54,78,79,54,62,92,81,86,84,67,83,58,43,61,64,62,24,26,69,70,58,70,52,42,44,32,40,45,67,74,30,71,66,55,37,51,50,33,54,67,54,14,53,58,53,49,39,69,76,46,76,53,77,84,54,52,76,51,69,91,73,78,71,82,77,91,47,62,73,54,39,73,69,65,19,54,76,45,69,42,56,92,39,75,72,47,68,50,75,75,58,99,64,95,123